Protein AF-A0A974BKA5-F1 (afdb_monomer_lite)

Organism: NCBI:txid1123245

Foldseek 3Di:
DVVLQPQLVVQLVVLLVCQVVVDPVCPDPNSVVSSVVSSVVSNVVSCVVC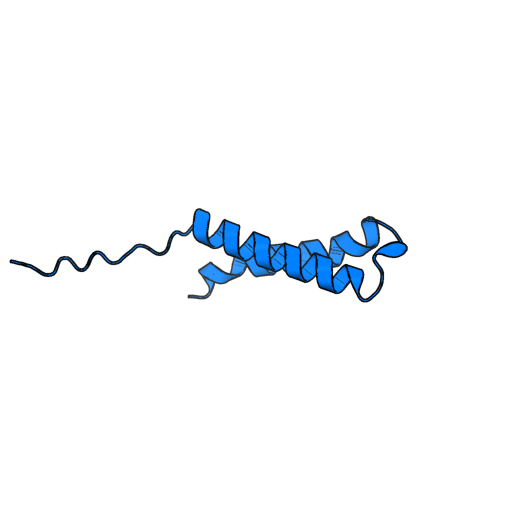VPPPPPVPPDD

Sequence (61 aa):
MIKLFIIPIIFMIVAYFTAPLIGPEVEGAATFFLVAIGAGLGVLLNQFIFPKKSKSKNDNT

pLDDT: mean 78.23, std 13.27, range [47.84, 90.69]

Radius of gyration: 16.74 Å; chains: 1; bounding box: 49×17×43 Å

Secondary structure (DSSP, 8-state):
-GGGSHHHHHHHHHHHHHHHHH-GGGTTHHHHHHHHHHHHHHHHHHHHHS-----------

Structure (mmCIF, N/CA/C/O backbone):
data_AF-A0A974BKA5-F1
#
_entry.id   AF-A0A974BKA5-F1
#
loop_
_atom_site.group_PDB
_atom_site.id
_atom_site.type_symbol
_atom_site.label_atom_id
_atom_site.label_alt_id
_atom_site.label_comp_id
_atom_site.label_asym_id
_atom_site.label_entity_id
_atom_site.label_seq_id
_atom_site.pdbx_PDB_ins_code
_atom_site.Cartn_x
_atom_site.Cartn_y
_atom_site.Cartn_z
_atom_site.occupancy
_atom_site.B_iso_or_equiv
_atom_site.auth_seq_id
_atom_site.auth_comp_id
_atom_site.auth_asym_id
_atom_site.auth_atom_id
_atom_site.pdbx_PDB_model_num
ATOM 1 N N . MET A 1 1 ? -13.427 9.085 15.260 1.00 52.97 1 MET A N 1
ATOM 2 C CA . MET A 1 1 ? -13.516 8.438 13.930 1.00 52.97 1 MET A CA 1
ATOM 3 C C . MET A 1 1 ? -12.160 8.345 13.225 1.00 52.97 1 MET A C 1
ATOM 5 O O . MET A 1 1 ? -11.892 7.306 12.647 1.00 52.97 1 MET A O 1
ATOM 9 N N . ILE A 1 2 ? -11.268 9.341 13.359 1.00 57.38 2 ILE A N 1
ATOM 10 C CA . ILE A 1 2 ? -9.938 9.355 12.709 1.00 57.38 2 ILE A CA 1
ATOM 11 C C . ILE A 1 2 ? -9.031 8.145 13.038 1.00 57.38 2 ILE A C 1
ATOM 13 O O . ILE A 1 2 ? -8.299 7.675 12.176 1.00 57.38 2 ILE A O 1
ATOM 17 N N . LYS A 1 3 ? -9.113 7.587 14.261 1.00 57.16 3 LYS A N 1
ATOM 18 C CA . LYS A 1 3 ? -8.252 6.467 14.701 1.00 57.16 3 LYS A CA 1
ATOM 19 C C . LYS A 1 3 ? -8.455 5.176 13.892 1.00 57.16 3 LYS A C 1
ATOM 21 O O . LYS A 1 3 ? -7.541 4.370 13.825 1.00 57.16 3 LYS A O 1
ATOM 26 N N . LEU A 1 4 ? -9.616 5.010 13.251 1.00 63.66 4 LEU A N 1
ATOM 27 C CA . LEU A 1 4 ? -9.961 3.817 12.470 1.00 63.66 4 LEU A CA 1
ATOM 28 C C . LEU A 1 4 ? -9.307 3.807 11.074 1.00 63.66 4 LEU A C 1
ATOM 30 O O . LEU A 1 4 ? -9.387 2.805 10.383 1.00 63.66 4 LEU A O 1
ATOM 34 N N . PHE A 1 5 ? -8.680 4.899 10.628 1.00 69.38 5 PHE A N 1
ATOM 35 C CA . PHE A 1 5 ? -8.057 4.968 9.296 1.00 69.38 5 PHE A CA 1
ATOM 36 C C . PHE A 1 5 ? -6.532 5.064 9.331 1.00 69.38 5 PHE A C 1
ATOM 38 O O . PHE A 1 5 ? -5.892 5.013 8.287 1.00 69.38 5 PHE A O 1
ATOM 45 N N . ILE A 1 6 ? -5.933 5.125 10.522 1.00 81.94 6 ILE A N 1
ATOM 46 C CA . ILE A 1 6 ? -4.481 5.256 10.676 1.00 81.94 6 ILE A CA 1
ATOM 47 C C . ILE A 1 6 ? -3.734 4.033 10.129 1.00 81.94 6 ILE A C 1
ATOM 49 O O . ILE A 1 6 ? -2.750 4.198 9.418 1.00 81.94 6 ILE A O 1
ATOM 53 N N . ILE A 1 7 ? -4.231 2.819 10.384 1.00 82.81 7 ILE A N 1
ATOM 54 C CA . ILE A 1 7 ? -3.588 1.583 9.916 1.00 82.81 7 ILE A CA 1
ATOM 55 C C . ILE A 1 7 ? -3.619 1.482 8.376 1.00 82.81 7 ILE A C 1
ATOM 57 O O . ILE A 1 7 ? -2.546 1.350 7.790 1.00 82.81 7 ILE A O 1
ATOM 61 N N . PRO A 1 8 ? -4.775 1.621 7.689 1.00 84.19 8 PRO A N 1
ATOM 62 C CA . PRO A 1 8 ? -4.820 1.634 6.225 1.00 84.19 8 PRO A CA 1
ATOM 63 C C . PRO A 1 8 ? -3.886 2.664 5.587 1.00 84.19 8 PRO A C 1
ATOM 65 O O . PRO A 1 8 ? -3.192 2.349 4.625 1.00 84.19 8 PRO A O 1
ATOM 68 N N . ILE A 1 9 ? -3.844 3.881 6.139 1.00 86.25 9 ILE A N 1
ATOM 69 C CA . ILE A 1 9 ? -3.021 4.972 5.605 1.00 86.25 9 ILE A CA 1
ATOM 70 C C . ILE A 1 9 ? -1.531 4.644 5.737 1.00 86.25 9 ILE A C 1
ATOM 72 O O . ILE A 1 9 ? -0.783 4.825 4.780 1.00 86.25 9 ILE A O 1
ATOM 76 N N . ILE A 1 10 ? -1.096 4.115 6.885 1.00 88.31 10 ILE A N 1
ATOM 77 C CA . ILE A 1 10 ? 0.303 3.714 7.088 1.00 88.31 10 ILE A CA 1
ATOM 78 C C . ILE A 1 10 ? 0.694 2.617 6.097 1.00 88.31 10 ILE A C 1
ATOM 80 O O . ILE A 1 10 ? 1.730 2.728 5.449 1.00 88.31 10 ILE A O 1
ATOM 84 N N . PHE A 1 11 ? -0.142 1.591 5.930 1.00 87.88 11 PHE A N 1
ATOM 85 C CA . PHE A 1 11 ? 0.132 0.513 4.977 1.00 87.88 11 PHE A CA 1
ATOM 86 C C . PHE A 1 11 ? 0.197 1.011 3.531 1.00 87.88 11 PHE A C 1
ATOM 88 O O . PHE A 1 11 ? 1.048 0.558 2.769 1.00 87.88 11 PHE A O 1
ATOM 95 N N . MET A 1 12 ? -0.655 1.969 3.163 1.00 88.56 12 MET A N 1
ATOM 96 C CA . MET A 1 12 ? -0.639 2.590 1.840 1.00 88.56 12 MET A CA 1
ATOM 97 C C . MET A 1 12 ? 0.671 3.351 1.587 1.00 88.56 12 MET A C 1
ATOM 99 O O . MET A 1 12 ? 1.2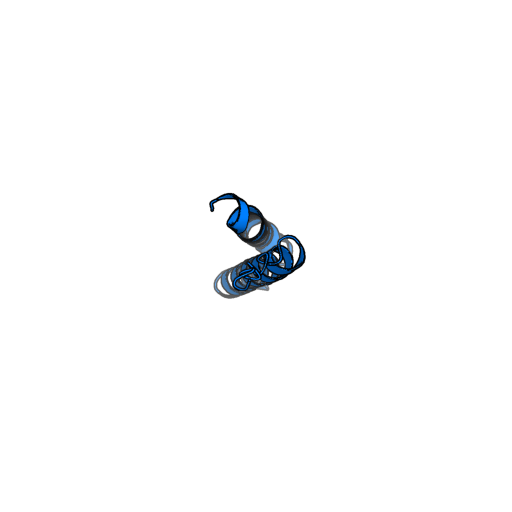82 3.201 0.531 1.00 88.56 12 MET A O 1
ATOM 103 N N . ILE A 1 13 ? 1.127 4.131 2.574 1.00 89.81 13 ILE A N 1
ATOM 104 C CA . ILE A 1 13 ? 2.392 4.872 2.506 1.00 89.81 13 ILE A CA 1
ATOM 105 C C . ILE A 1 13 ? 3.567 3.898 2.396 1.00 89.81 13 ILE A C 1
ATOM 107 O O . ILE A 1 13 ? 4.402 4.048 1.509 1.00 89.81 13 ILE A O 1
ATOM 111 N N . VAL A 1 14 ? 3.612 2.876 3.254 1.00 90.69 14 VAL A N 1
ATOM 112 C CA . VAL A 1 14 ? 4.678 1.867 3.231 1.00 90.69 14 VAL A CA 1
ATOM 113 C C . VAL A 1 14 ? 4.729 1.177 1.871 1.00 90.69 14 VAL A C 1
ATOM 115 O O . VAL A 1 14 ? 5.797 1.138 1.277 1.00 90.69 14 VAL A O 1
ATOM 118 N N . ALA A 1 15 ? 3.593 0.721 1.337 1.00 87.56 15 ALA A N 1
ATOM 119 C CA . ALA A 1 15 ? 3.535 0.063 0.032 1.00 87.56 15 ALA A CA 1
ATOM 120 C C . ALA A 1 15 ? 4.031 0.958 -1.116 1.00 87.56 15 ALA A C 1
ATOM 122 O O . ALA A 1 15 ? 4.689 0.472 -2.031 1.00 87.56 15 ALA A O 1
ATOM 123 N N . TYR A 1 16 ? 3.760 2.266 -1.062 1.00 87.88 16 TYR A N 1
ATOM 124 C CA . TYR A 1 16 ? 4.253 3.210 -2.066 1.00 87.88 16 TYR A CA 1
ATOM 125 C C . TYR A 1 16 ? 5.777 3.368 -2.011 1.00 87.88 16 TYR A C 1
ATOM 127 O O . TYR A 1 16 ? 6.433 3.376 -3.048 1.00 87.88 16 TYR A O 1
ATOM 135 N N . PHE A 1 17 ? 6.348 3.462 -0.807 1.00 89.38 17 PHE A N 1
ATOM 136 C CA . PHE A 1 17 ? 7.797 3.583 -0.636 1.00 89.38 17 PHE A CA 1
ATOM 137 C C . PHE A 1 17 ? 8.542 2.269 -0.871 1.00 89.38 17 PHE A C 1
ATOM 139 O O . PHE A 1 17 ? 9.702 2.315 -1.2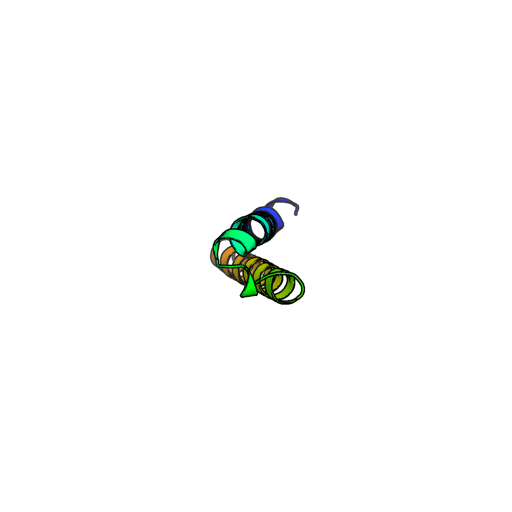68 1.00 89.38 17 PHE A O 1
ATOM 146 N N . THR A 1 18 ? 7.909 1.116 -0.639 1.00 88.31 18 THR A N 1
ATOM 147 C CA . THR A 1 18 ? 8.534 -0.197 -0.846 1.00 88.31 18 THR A CA 1
ATOM 148 C C . THR A 1 18 ? 8.372 -0.733 -2.261 1.00 88.31 18 THR A C 1
ATOM 150 O O . THR A 1 18 ? 9.209 -1.525 -2.679 1.00 88.31 18 THR A O 1
ATOM 153 N N . ALA A 1 19 ? 7.364 -0.298 -3.024 1.00 84.44 19 ALA A N 1
ATOM 154 C CA . ALA A 1 19 ? 7.158 -0.750 -4.403 1.00 84.44 19 ALA A CA 1
ATOM 155 C C . ALA A 1 19 ? 8.406 -0.594 -5.305 1.00 84.44 19 ALA A C 1
ATOM 157 O O . ALA A 1 19 ? 8.751 -1.567 -5.974 1.00 84.44 19 ALA A O 1
ATOM 158 N N . PRO A 1 20 ? 9.158 0.526 -5.273 1.00 83.25 20 PRO A N 1
ATOM 159 C CA . PRO A 1 20 ? 10.389 0.674 -6.056 1.00 83.25 20 PRO A CA 1
ATOM 160 C C . PRO A 1 20 ? 11.536 -0.244 -5.607 1.00 83.25 20 PRO A C 1
ATOM 162 O O . PRO A 1 20 ? 12.459 -0.479 -6.379 1.00 83.25 20 PRO A O 1
ATOM 165 N N . LEU A 1 21 ? 11.509 -0.763 -4.369 1.00 86.06 21 LEU A N 1
ATOM 166 C CA . LEU A 1 21 ? 12.523 -1.710 -3.880 1.00 86.06 21 LEU A CA 1
ATOM 167 C C . LEU A 1 21 ? 12.315 -3.134 -4.409 1.00 86.06 21 LEU A C 1
ATOM 169 O O . LEU A 1 21 ? 13.228 -3.947 -4.300 1.00 86.06 21 LEU A O 1
ATOM 173 N N . ILE A 1 22 ? 11.129 -3.452 -4.935 1.00 83.69 22 ILE A N 1
ATOM 174 C CA . ILE A 1 22 ? 10.810 -4.800 -5.423 1.00 83.69 22 ILE A CA 1
ATOM 175 C C . ILE A 1 22 ? 11.475 -5.050 -6.783 1.00 83.69 22 ILE A C 1
ATOM 177 O O . ILE A 1 22 ? 11.935 -6.160 -7.028 1.00 83.69 22 ILE A O 1
ATOM 181 N N . GLY A 1 23 ? 11.584 -4.018 -7.623 1.00 83.06 23 GLY A N 1
ATOM 182 C CA . GLY A 1 23 ? 12.249 -4.086 -8.922 1.00 83.06 23 GLY A CA 1
ATOM 183 C C . GLY A 1 23 ? 11.665 -3.090 -9.933 1.00 83.06 23 GLY A C 1
ATOM 184 O O . GLY A 1 23 ? 10.567 -2.567 -9.717 1.00 83.06 23 GLY A O 1
ATOM 185 N N . PRO A 1 24 ? 12.377 -2.812 -11.040 1.00 79.06 24 PRO A N 1
ATOM 186 C CA . PRO A 1 24 ? 11.923 -1.893 -12.091 1.00 79.06 24 PRO A CA 1
ATOM 187 C C . PRO A 1 24 ? 10.617 -2.340 -12.773 1.00 79.06 24 PRO A C 1
ATOM 189 O O . PRO A 1 24 ? 9.863 -1.516 -13.282 1.00 79.06 24 PRO A O 1
ATOM 192 N N . GLU A 1 25 ? 10.295 -3.632 -12.744 1.00 79.62 25 GLU A N 1
ATOM 193 C CA . GLU A 1 25 ? 9.043 -4.207 -13.250 1.00 79.62 25 GLU A CA 1
ATOM 194 C C . GLU A 1 25 ? 7.786 -3.735 -12.504 1.00 79.62 25 GLU A C 1
ATOM 196 O O . GLU A 1 25 ? 6.670 -3.899 -13.001 1.00 79.62 25 GLU A O 1
ATOM 201 N N . VAL A 1 26 ? 7.952 -3.156 -11.314 1.00 79.25 26 VAL A N 1
ATOM 202 C CA . VAL A 1 26 ? 6.839 -2.689 -10.485 1.00 79.25 26 VAL A CA 1
ATOM 203 C C . VAL A 1 26 ? 6.477 -1.233 -10.799 1.00 79.25 26 VAL A C 1
ATOM 205 O O . VAL A 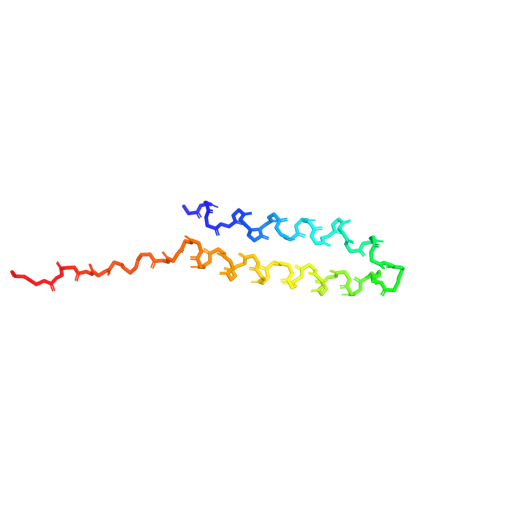1 26 ? 5.460 -0.740 -10.322 1.00 79.25 26 VAL A O 1
ATOM 208 N N . GLU A 1 27 ? 7.234 -0.541 -11.652 1.00 81.00 27 GLU A N 1
ATOM 209 C CA . GLU A 1 27 ? 6.968 0.858 -11.986 1.00 81.00 27 GLU A CA 1
ATOM 210 C C . GLU A 1 27 ? 5.604 1.083 -12.673 1.00 81.00 27 GLU A C 1
ATOM 212 O O . GLU A 1 27 ? 5.073 0.265 -13.428 1.00 81.00 27 GLU A O 1
ATOM 217 N N . GLY A 1 28 ? 5.002 2.244 -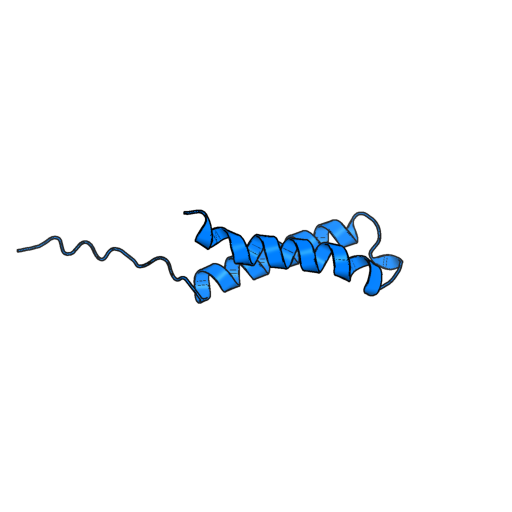12.400 1.00 81.50 28 GLY A N 1
ATOM 218 C CA . GLY A 1 28 ? 3.726 2.644 -12.988 1.00 81.50 28 GLY A CA 1
ATOM 219 C C . GLY A 1 28 ? 2.528 1.882 -12.411 1.00 81.50 28 GLY A C 1
ATOM 220 O O . GLY A 1 28 ? 2.226 1.988 -11.223 1.00 81.50 28 GLY A O 1
ATOM 221 N N . ALA A 1 29 ? 1.790 1.164 -13.264 1.00 83.62 29 ALA A N 1
ATOM 222 C CA . ALA A 1 29 ? 0.509 0.542 -12.905 1.00 83.62 29 ALA A CA 1
ATOM 223 C C . ALA A 1 29 ? 0.633 -0.508 -11.785 1.00 83.62 29 ALA A C 1
ATOM 225 O O . ALA A 1 29 ? -0.272 -0.632 -10.954 1.00 83.62 29 ALA A O 1
ATOM 226 N N . ALA A 1 30 ? 1.754 -1.231 -11.730 1.00 84.88 30 ALA A N 1
ATOM 227 C CA . ALA A 1 30 ? 1.998 -2.251 -10.716 1.00 84.88 30 ALA A CA 1
ATOM 228 C C . ALA A 1 30 ? 2.184 -1.645 -9.312 1.00 84.88 30 ALA A C 1
ATOM 230 O O . ALA A 1 30 ? 1.610 -2.173 -8.358 1.00 84.88 30 ALA A O 1
ATOM 231 N N . THR A 1 31 ? 2.843 -0.486 -9.177 1.00 86.19 31 THR A N 1
ATOM 232 C CA . THR A 1 31 ? 2.897 0.283 -7.919 1.00 86.19 31 THR A CA 1
ATOM 233 C C . THR A 1 31 ? 1.496 0.620 -7.417 1.00 86.19 31 THR A C 1
ATOM 235 O O . THR A 1 31 ? 1.190 0.376 -6.251 1.00 86.19 31 THR A O 1
ATOM 238 N N . PHE A 1 32 ? 0.608 1.135 -8.277 1.00 86.50 32 PHE A N 1
ATOM 239 C CA . PHE A 1 32 ? -0.762 1.470 -7.862 1.00 86.50 32 PHE A CA 1
ATOM 240 C C . PHE A 1 32 ? -1.534 0.242 -7.374 1.00 86.50 32 PHE A C 1
ATOM 242 O O . PHE A 1 32 ? -2.265 0.326 -6.385 1.00 86.50 32 PHE A O 1
ATOM 249 N N . PHE A 1 33 ? -1.337 -0.906 -8.023 1.00 90.12 33 PHE A N 1
ATOM 250 C CA . PHE A 1 33 ? -1.937 -2.167 -7.600 1.00 90.12 33 PHE A CA 1
ATOM 251 C C . PHE A 1 33 ? -1.404 -2.632 -6.234 1.00 90.12 33 PHE A C 1
ATOM 253 O O . PHE A 1 33 ? -2.187 -2.989 -5.354 1.00 90.12 33 PHE A O 1
ATOM 260 N N . LEU A 1 34 ? -0.091 -2.545 -6.010 1.00 88.81 34 LEU A N 1
ATOM 261 C CA . LEU A 1 34 ? 0.555 -2.874 -4.733 1.00 88.81 34 LEU A CA 1
ATOM 262 C C . LEU A 1 34 ? 0.090 -1.963 -3.592 1.00 88.81 34 LEU A C 1
ATOM 264 O O . LEU A 1 34 ? -0.200 -2.432 -2.489 1.00 88.81 34 LEU A O 1
ATOM 268 N N . VAL A 1 35 ? -0.050 -0.670 -3.871 1.00 89.69 35 VAL A N 1
ATOM 269 C CA . VAL A 1 35 ? -0.583 0.321 -2.930 1.00 89.69 35 VAL A CA 1
ATOM 270 C C . VAL A 1 35 ? -2.044 0.022 -2.587 1.00 89.69 35 VAL A C 1
ATOM 272 O O . VAL A 1 35 ? -2.419 0.068 -1.412 1.00 89.69 35 VAL A O 1
ATOM 275 N N . ALA A 1 36 ? -2.862 -0.344 -3.578 1.00 90.00 36 ALA A N 1
ATOM 276 C CA . ALA A 1 36 ? -4.252 -0.740 -3.363 1.00 90.00 36 ALA A CA 1
ATOM 277 C C . ALA A 1 36 ? -4.365 -2.017 -2.511 1.00 90.00 36 ALA A C 1
ATOM 279 O O . ALA A 1 36 ? -5.193 -2.072 -1.597 1.00 90.00 36 ALA A O 1
ATOM 280 N N . ILE A 1 37 ? -3.500 -3.010 -2.746 1.00 90.50 37 ILE A N 1
ATOM 28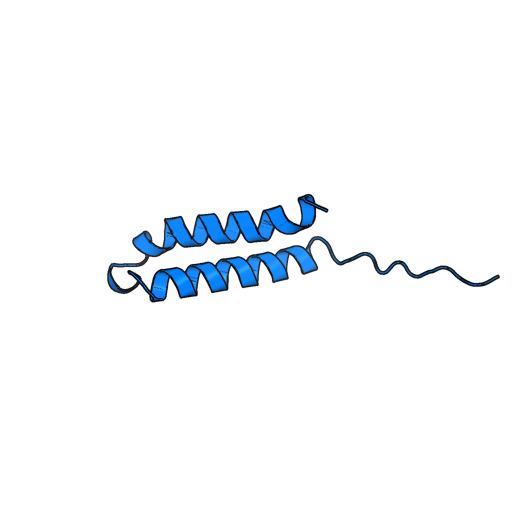1 C CA . ILE A 1 37 ? -3.402 -4.210 -1.902 1.00 90.50 37 ILE A CA 1
ATOM 282 C C . ILE A 1 37 ? -3.017 -3.828 -0.470 1.00 90.50 37 ILE A C 1
ATOM 284 O O . ILE A 1 37 ? -3.671 -4.274 0.474 1.00 90.50 37 ILE A O 1
ATOM 288 N N . GLY A 1 38 ? -2.003 -2.976 -0.293 1.00 88.00 38 GLY A N 1
ATOM 289 C CA . GLY A 1 38 ? -1.574 -2.496 1.023 1.00 88.00 38 GLY A CA 1
ATOM 290 C C . GLY A 1 38 ? -2.710 -1.818 1.792 1.00 88.00 38 GLY A C 1
ATOM 291 O O . GLY A 1 38 ? -2.961 -2.147 2.953 1.00 88.00 38 GLY A O 1
ATOM 292 N N . ALA A 1 39 ? -3.465 -0.940 1.130 1.00 87.94 39 ALA A N 1
ATOM 293 C CA . ALA A 1 39 ? -4.641 -0.305 1.717 1.00 87.94 39 ALA A CA 1
ATOM 294 C C . ALA A 1 39 ? -5.733 -1.330 2.084 1.00 87.94 39 ALA A C 1
ATOM 296 O O . ALA A 1 39 ? -6.273 -1.275 3.191 1.00 87.94 39 ALA A O 1
ATOM 297 N N . GLY A 1 40 ? -6.028 -2.293 1.201 1.00 88.38 40 GLY A N 1
ATOM 298 C CA . GLY A 1 40 ? -7.007 -3.358 1.449 1.00 88.38 40 GLY A CA 1
ATOM 299 C C . GLY A 1 40 ? -6.648 -4.239 2.651 1.00 88.38 40 GLY A C 1
ATOM 300 O O . GLY A 1 40 ? -7.488 -4.474 3.524 1.00 88.38 40 GLY A O 1
ATOM 301 N N . LEU A 1 41 ? -5.382 -4.655 2.753 1.00 89.56 41 LEU A N 1
ATOM 302 C CA . LEU A 1 41 ? -4.860 -5.393 3.907 1.00 89.56 41 LEU A CA 1
ATOM 303 C C . LEU A 1 41 ? -4.911 -4.555 5.186 1.00 89.56 41 LEU A C 1
ATOM 305 O O . LEU A 1 41 ? -5.317 -5.055 6.235 1.00 89.56 41 LEU A O 1
ATOM 309 N N . GLY A 1 42 ? -4.566 -3.270 5.102 1.00 87.50 42 GLY A N 1
ATOM 310 C CA . GLY A 1 42 ? -4.659 -2.349 6.229 1.00 87.50 42 GLY A CA 1
ATOM 311 C C . GLY A 1 42 ? -6.096 -2.166 6.729 1.00 87.50 42 GLY A C 1
ATOM 312 O O . GLY A 1 42 ? -6.315 -2.100 7.939 1.00 87.50 42 GLY A O 1
ATOM 313 N N . VAL A 1 43 ? -7.091 -2.150 5.834 1.00 87.25 43 VAL A N 1
ATOM 314 C CA . VAL A 1 43 ? -8.519 -2.126 6.203 1.00 87.25 43 VAL A CA 1
ATOM 315 C C . VAL A 1 43 ? -8.933 -3.424 6.892 1.00 87.25 43 VAL A C 1
ATOM 317 O O . VAL A 1 43 ? -9.580 -3.357 7.939 1.00 87.25 43 VAL A O 1
ATOM 320 N N . LEU A 1 44 ? -8.542 -4.582 6.354 1.00 87.00 44 LEU A N 1
ATOM 321 C CA . LEU A 1 44 ? -8.798 -5.891 6.968 1.00 87.00 44 LEU A CA 1
ATOM 322 C C . LEU A 1 44 ? -8.208 -5.969 8.379 1.00 87.00 44 LEU A C 1
ATOM 324 O O . LEU A 1 44 ? -8.940 -6.215 9.337 1.00 87.00 44 LEU A O 1
ATOM 328 N N . LEU A 1 45 ? -6.914 -5.683 8.534 1.00 85.62 45 LEU A N 1
ATOM 329 C CA . LEU A 1 45 ? -6.232 -5.685 9.833 1.00 85.62 45 LEU A CA 1
ATOM 330 C C . LEU A 1 45 ? -6.884 -4.725 10.822 1.00 85.62 45 LEU A C 1
ATOM 332 O O . LEU A 1 45 ? -7.068 -5.054 11.990 1.00 85.62 45 LEU A O 1
ATOM 336 N N . ASN A 1 46 ? -7.284 -3.549 10.357 1.00 83.75 46 ASN A N 1
ATOM 337 C CA . ASN A 1 46 ? -7.967 -2.580 11.192 1.00 83.75 46 ASN A CA 1
ATOM 338 C C . ASN A 1 46 ? -9.354 -3.063 11.653 1.00 83.75 46 ASN A C 1
ATOM 340 O O . ASN A 1 46 ? -9.730 -2.785 12.788 1.00 83.75 46 ASN A O 1
ATOM 344 N N . GLN A 1 47 ? -10.088 -3.827 10.834 1.00 82.38 47 GLN A N 1
ATOM 345 C CA . GLN A 1 47 ? -11.325 -4.494 11.265 1.00 82.38 47 GLN A CA 1
ATOM 346 C C . GLN A 1 47 ? -11.062 -5.633 12.259 1.00 82.38 47 GLN A C 1
ATOM 348 O O . GLN A 1 47 ? -11.861 -5.821 13.173 1.00 82.38 47 GLN A O 1
ATOM 353 N N . PHE A 1 48 ? -9.955 -6.366 12.116 1.00 82.56 48 PHE A N 1
ATOM 354 C CA . PHE A 1 48 ? -9.561 -7.412 13.067 1.00 82.56 48 PHE A CA 1
ATOM 355 C C . PHE A 1 48 ? -9.114 -6.847 14.423 1.00 82.56 48 PHE A C 1
ATOM 357 O O . PHE A 1 48 ? -9.478 -7.394 15.459 1.00 82.56 48 PHE A O 1
ATOM 364 N N . ILE A 1 49 ? -8.336 -5.759 14.429 1.00 80.69 49 ILE A N 1
ATOM 365 C CA . ILE A 1 49 ? -7.794 -5.131 15.649 1.00 80.69 49 ILE A CA 1
ATOM 366 C C . ILE A 1 49 ? -8.855 -4.274 16.346 1.00 80.69 49 ILE A C 1
ATOM 368 O O . ILE A 1 49 ? -8.962 -4.276 17.572 1.00 80.69 49 ILE A O 1
ATOM 372 N N . PHE A 1 50 ? -9.659 -3.549 15.568 1.00 78.88 50 PHE A N 1
ATOM 373 C CA . PHE A 1 50 ? -10.771 -2.743 16.057 1.00 78.88 50 PHE A CA 1
ATOM 374 C C . PHE A 1 50 ? -12.081 -3.283 15.488 1.00 78.88 50 PHE A C 1
ATOM 376 O O . PHE A 1 50 ? -12.732 -2.596 14.689 1.00 78.88 50 PHE A O 1
ATOM 383 N N . PRO A 1 51 ? -12.503 -4.495 15.900 1.00 68.50 51 PRO A N 1
ATOM 384 C CA . PRO A 1 51 ? -13.806 -4.993 15.515 1.00 68.50 51 PRO A CA 1
ATOM 385 C C . PRO A 1 51 ? -14.809 -3.947 15.971 1.00 68.50 51 PRO A C 1
ATOM 387 O O . PRO A 1 51 ? -14.788 -3.504 17.127 1.00 68.50 51 PRO A O 1
ATOM 390 N N . LYS A 1 52 ? -15.640 -3.473 15.034 1.00 66.12 52 LYS A N 1
ATOM 391 C CA . LYS A 1 52 ? -16.728 -2.546 15.344 1.00 66.12 52 LYS A CA 1
ATOM 392 C C . LYS A 1 52 ? -17.458 -3.191 16.512 1.00 66.12 52 LYS A C 1
ATOM 394 O O . LYS A 1 52 ? -18.051 -4.249 16.324 1.00 66.12 52 LYS A O 1
ATOM 399 N N . LYS A 1 53 ? -17.364 -2.610 17.719 1.00 63.31 53 LYS A N 1
ATOM 400 C CA . LYS A 1 53 ? -18.189 -3.059 18.837 1.00 63.31 53 LYS A CA 1
ATOM 401 C C . LYS A 1 53 ? -19.604 -2.971 18.303 1.00 63.31 53 LYS A C 1
ATOM 403 O O . LYS A 1 53 ? -20.111 -1.868 18.089 1.00 63.31 53 LYS A O 1
ATOM 408 N N . SER A 1 54 ? -20.188 -4.132 18.016 1.00 54.31 54 SER A N 1
ATOM 409 C CA . SER A 1 54 ? -21.620 -4.265 17.892 1.00 54.31 54 SER A CA 1
ATOM 410 C C . SER A 1 54 ? -22.130 -3.604 19.158 1.00 54.31 54 SER A C 1
ATOM 412 O O . SER A 1 54 ? -21.867 -4.079 20.265 1.00 54.31 54 SER A O 1
ATOM 414 N N . LYS A 1 55 ? -22.743 -2.425 19.022 1.00 54.12 55 LYS A N 1
ATOM 415 C CA . LYS A 1 55 ? -23.667 -1.978 20.046 1.00 54.12 55 LYS A CA 1
ATOM 416 C C . LYS A 1 55 ? -24.755 -3.040 19.990 1.00 54.12 55 LYS A C 1
ATOM 418 O O . LYS A 1 55 ? -25.699 -2.897 19.220 1.00 54.12 55 LYS A O 1
ATOM 423 N N . SER A 1 56 ? -24.567 -4.121 20.749 1.00 47.84 56 SER A N 1
ATOM 424 C CA . SER A 1 56 ? -25.683 -4.888 21.257 1.00 47.84 56 SER A CA 1
ATOM 425 C C . SER A 1 56 ? -26.470 -3.856 22.033 1.00 47.84 56 SER A C 1
ATOM 427 O O . SER A 1 56 ? -26.070 -3.398 23.106 1.00 47.84 56 SER A O 1
ATOM 429 N N . LYS A 1 57 ? -27.465 -3.313 21.342 1.00 48.62 57 LYS A N 1
ATOM 430 C CA . LYS A 1 57 ? -28.455 -2.438 21.908 1.00 48.62 57 LYS A CA 1
ATOM 431 C C . LYS A 1 57 ? -29.115 -3.329 22.948 1.00 48.62 57 LYS A C 1
ATOM 433 O O . LYS A 1 57 ? -29.831 -4.255 22.585 1.00 48.62 57 LYS A O 1
ATOM 438 N N . ASN A 1 58 ? -28.755 -3.128 24.213 1.00 51.12 58 ASN A N 1
ATOM 439 C CA . ASN A 1 58 ? -29.495 -3.681 25.332 1.00 51.12 58 ASN A CA 1
ATOM 440 C C . ASN A 1 58 ? -30.819 -2.910 25.399 1.00 51.12 58 ASN A C 1
ATOM 442 O O . ASN A 1 58 ? -31.023 -2.066 26.264 1.00 51.12 58 ASN A O 1
ATOM 446 N N . ASP A 1 59 ? -31.644 -3.122 24.379 1.00 59.94 59 ASP A N 1
ATOM 447 C CA . ASP A 1 59 ? -33.065 -2.869 24.417 1.00 59.94 59 ASP A CA 1
ATOM 448 C C . ASP A 1 59 ? -33.647 -4.214 24.821 1.00 59.94 59 ASP A C 1
ATOM 450 O O . ASP A 1 59 ? -33.741 -5.123 23.996 1.00 59.94 59 ASP A O 1
ATOM 454 N N . ASN A 1 60 ? -33.898 -4.382 26.112 1.00 54.72 60 ASN A N 1
ATOM 455 C CA . ASN A 1 60 ? -35.196 -4.797 26.627 1.00 54.72 60 ASN A CA 1
ATOM 456 C C . ASN A 1 60 ? -35.073 -5.077 28.128 1.00 54.72 60 ASN A C 1
ATOM 458 O O . ASN A 1 60 ? -34.371 -5.998 28.532 1.00 54.72 60 ASN A O 1
ATOM 462 N N . THR A 1 61 ? -35.844 -4.278 28.876 1.00 48.47 61 THR A N 1
ATOM 463 C CA . THR A 1 61 ? -36.621 -4.659 30.071 1.00 48.47 61 THR A CA 1
ATOM 464 C C . THR A 1 61 ? -35.877 -5.177 31.291 1.00 48.47 61 THR A C 1
ATOM 466 O O . THR A 1 61 ? -35.443 -6.347 31.275 1.00 48.47 61 THR A O 1
#